Protein AF-A0A7Z1MLM0-F1 (afdb_monomer_lite)

Foldseek 3Di:
DDWDFDVCLLVCCQVPVCVVFVHHSVVLVLLVLQVVKDWLQVSLVVVVQDPPDPCSSVVSVVNQVVRCVRGPHRFKDKAFDDCVNCVVVVHHDDPDGTTIIIHTDPVNVVSNVVSCVRGTD

Organism: NCBI:txid47951

Sequence (121 aa):
MSKQLKPGGLQYVSRVLANKYDVSLSTFVLIDATRNGNIMTEIAELYGVNRDGKDSYQFLSDLVKHANKKSSLPIFNVTNMTRYDLIAMGIDPVSGRRPRWLSLTSYGMTILKDFDKLMYE

Structure (mmCIF, N/CA/C/O backbone):
data_AF-A0A7Z1MLM0-F1
#
_entry.id   AF-A0A7Z1MLM0-F1
#
loop_
_atom_site.group_PDB
_atom_site.id
_atom_site.type_symbol
_atom_site.label_atom_id
_atom_site.label_alt_id
_atom_site.label_comp_id
_atom_site.label_asym_id
_atom_site.label_entity_id
_atom_site.label_seq_id
_atom_site.pdbx_PDB_ins_code
_atom_site.Cartn_x
_atom_site.Cartn_y
_atom_site.Cartn_z
_atom_site.occupancy
_atom_site.B_iso_or_equiv
_atom_site.auth_seq_id
_atom_site.auth_comp_id
_atom_site.auth_asym_id
_atom_site.auth_atom_id
_atom_site.pdbx_PDB_model_num
ATOM 1 N N . MET A 1 1 ? 11.193 -9.547 18.474 1.00 47.53 1 MET A N 1
ATOM 2 C CA . MET A 1 1 ? 9.957 -10.255 18.876 1.00 47.53 1 MET A CA 1
ATOM 3 C C . MET A 1 1 ? 9.083 -10.395 17.641 1.00 47.53 1 MET A C 1
ATOM 5 O O . MET A 1 1 ? 8.930 -9.402 16.938 1.00 47.53 1 MET A O 1
ATOM 9 N N . SER A 1 2 ? 8.586 -11.592 17.319 1.00 59.72 2 SER A N 1
ATOM 10 C CA . SER A 1 2 ? 7.630 -11.754 16.217 1.00 59.72 2 SER A CA 1
ATOM 11 C C . SER A 1 2 ? 6.278 -11.193 16.650 1.00 59.72 2 SER A C 1
ATOM 13 O O . SER A 1 2 ? 5.756 -11.611 17.682 1.00 59.72 2 SER A O 1
ATOM 15 N N . LYS A 1 3 ? 5.726 -10.257 15.878 1.00 77.94 3 LYS A N 1
ATOM 16 C CA . LYS A 1 3 ? 4.365 -9.747 16.077 1.00 77.94 3 LYS A CA 1
ATOM 17 C C . LYS A 1 3 ? 3.370 -10.908 15.975 1.00 77.94 3 LYS A C 1
ATOM 19 O O . LYS A 1 3 ? 3.412 -11.639 14.986 1.00 77.94 3 LYS A O 1
ATOM 24 N N . GLN A 1 4 ? 2.508 -11.091 16.974 1.00 86.06 4 GLN A N 1
ATOM 25 C CA . GLN A 1 4 ? 1.422 -12.075 16.904 1.00 86.06 4 GLN A CA 1
ATOM 26 C C . GLN A 1 4 ? 0.161 -11.417 16.346 1.00 86.06 4 GLN A C 1
ATOM 28 O O . GLN A 1 4 ? -0.115 -10.255 16.633 1.00 86.06 4 GLN A O 1
ATOM 33 N N . LEU A 1 5 ? -0.587 -12.141 15.511 1.00 87.69 5 LEU A N 1
ATOM 34 C CA . LEU A 1 5 ? -1.857 -11.662 14.968 1.00 87.69 5 LEU A CA 1
ATOM 35 C C . LEU A 1 5 ? -2.938 -11.696 16.049 1.00 87.69 5 LEU A C 1
ATOM 37 O O . LEU A 1 5 ? -3.191 -12.743 16.642 1.00 87.69 5 LEU A O 1
ATOM 41 N N . LYS A 1 6 ? -3.627 -10.570 16.239 1.00 90.31 6 LYS A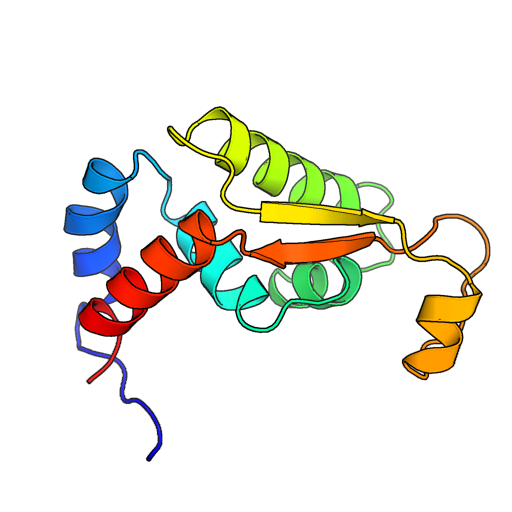 N 1
ATOM 42 C CA . LYS A 1 6 ? -4.784 -10.477 17.130 1.00 90.31 6 LYS A CA 1
ATOM 43 C C . LYS A 1 6 ? -5.958 -11.278 16.560 1.00 90.31 6 LYS A C 1
ATOM 45 O O . LYS A 1 6 ? -6.326 -11.056 15.397 1.00 90.31 6 LYS A O 1
ATOM 50 N N . PRO A 1 7 ? -6.620 -12.142 17.351 1.00 91.31 7 PRO A N 1
ATOM 51 C CA . PRO A 1 7 ? -7.891 -12.736 16.956 1.00 91.31 7 PRO A CA 1
ATOM 52 C C . PRO A 1 7 ? -8.897 -11.647 16.557 1.00 91.31 7 PRO A C 1
ATOM 54 O O . PRO A 1 7 ? -9.148 -10.705 17.305 1.00 91.31 7 PRO A O 1
ATOM 57 N N . GLY A 1 8 ? -9.449 -11.744 15.347 1.00 89.38 8 GLY A N 1
ATOM 58 C CA . GLY A 1 8 ? -10.381 -10.741 14.822 1.00 89.38 8 GLY A CA 1
ATOM 59 C C . GLY A 1 8 ? -9.740 -9.427 14.341 1.00 89.38 8 GLY A C 1
ATOM 60 O O . GLY A 1 8 ? -1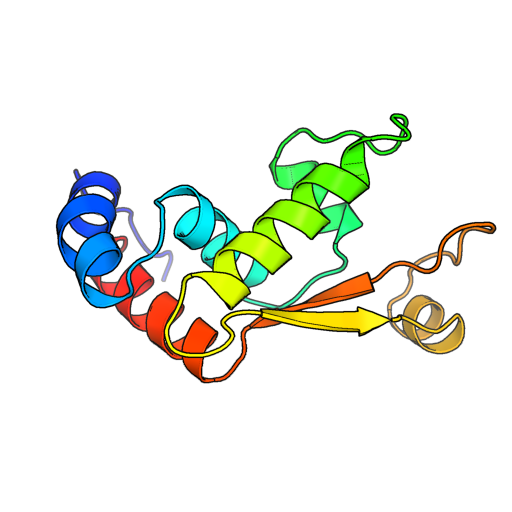0.463 -8.492 13.996 1.00 89.38 8 GLY A O 1
ATOM 61 N N . GLY A 1 9 ? -8.404 -9.319 14.307 1.00 89.38 9 GLY A N 1
ATOM 62 C CA . GLY A 1 9 ? -7.690 -8.083 13.955 1.00 89.38 9 GLY A CA 1
ATOM 63 C C . GLY A 1 9 ? -8.125 -7.488 12.612 1.00 89.38 9 GLY A C 1
ATOM 64 O O . GLY A 1 9 ? -8.372 -6.284 12.516 1.00 89.38 9 GLY A O 1
ATOM 65 N N . LEU A 1 10 ? -8.328 -8.333 11.595 1.00 88.19 10 LEU A N 1
ATOM 66 C CA . LEU A 1 10 ? -8.755 -7.896 10.262 1.00 88.19 10 LEU A CA 1
ATOM 67 C C . LEU A 1 10 ? -10.158 -7.269 10.287 1.00 88.19 10 LEU A C 1
ATOM 69 O O . LEU A 1 10 ? -10.399 -6.243 9.650 1.00 88.19 10 LEU A O 1
ATOM 73 N N . GLN A 1 11 ? -11.077 -7.851 11.061 1.00 90.00 11 GLN A N 1
ATOM 74 C CA . GLN A 1 11 ? -12.426 -7.329 11.268 1.00 90.00 11 GLN A CA 1
ATOM 75 C C . GLN A 1 11 ? -12.377 -5.984 12.001 1.00 90.00 11 GLN A C 1
ATOM 77 O O . GLN A 1 11 ? -13.089 -5.050 11.625 1.00 90.00 11 GLN A O 1
ATOM 82 N N . TYR A 1 12 ? -11.503 -5.846 13.003 1.00 88.38 12 TYR A N 1
ATOM 83 C CA . TYR A 1 12 ? -11.306 -4.577 13.702 1.00 88.38 12 TYR A CA 1
ATOM 84 C C . TYR A 1 12 ? -10.737 -3.494 12.786 1.00 88.38 12 TYR A C 1
ATOM 86 O O . TYR A 1 12 ? -11.282 -2.390 12.763 1.00 88.38 12 TYR A O 1
ATOM 94 N N . VAL A 1 13 ? -9.716 -3.802 11.984 1.00 90.81 13 VAL A N 1
ATOM 95 C CA . VAL A 1 13 ? -9.183 -2.886 10.965 1.00 90.81 13 VAL A CA 1
ATOM 96 C C . VAL A 1 13 ? -10.270 -2.471 9.984 1.00 90.81 13 VAL A C 1
ATOM 98 O O . VAL A 1 13 ? -10.475 -1.276 9.765 1.00 90.81 13 VAL A O 1
ATOM 101 N N . SER A 1 14 ? -11.010 -3.435 9.434 1.00 87.69 14 SER A N 1
ATOM 102 C CA . SER A 1 14 ? -12.074 -3.154 8.471 1.00 87.69 14 SER A CA 1
ATOM 103 C C . SER A 1 14 ? -13.179 -2.283 9.066 1.00 87.69 14 SER A C 1
ATOM 105 O O . SER A 1 14 ? -13.746 -1.465 8.354 1.00 87.69 14 SER A O 1
ATOM 107 N N . ARG A 1 15 ? -13.511 -2.437 10.351 1.00 88.69 15 ARG A N 1
ATOM 108 C CA . ARG A 1 15 ? -14.569 -1.647 10.997 1.00 88.69 15 ARG A CA 1
ATOM 109 C C . ARG A 1 15 ? -14.095 -0.253 11.409 1.00 88.69 15 ARG A C 1
ATOM 111 O O . ARG A 1 15 ? -14.833 0.717 11.258 1.00 88.69 15 ARG A O 1
ATOM 118 N N . VAL A 1 16 ? -12.895 -0.162 11.980 1.00 90.50 16 VAL A N 1
ATOM 119 C CA . VAL A 1 16 ? -12.395 1.058 12.630 1.00 90.50 16 VAL A CA 1
ATOM 120 C C . VAL A 1 16 ? -11.625 1.932 11.646 1.00 90.50 16 VAL A C 1
ATOM 122 O O . VAL A 1 16 ? -11.866 3.134 11.573 1.00 90.50 16 VAL A O 1
ATOM 125 N N . LEU A 1 17 ? -10.706 1.347 10.875 1.00 92.06 17 LEU A N 1
ATOM 126 C CA . LEU A 1 17 ? -9.807 2.121 10.021 1.00 92.06 17 LEU A CA 1
ATOM 127 C C . LEU A 1 17 ? -10.404 2.422 8.651 1.00 92.06 17 LEU A C 1
ATOM 129 O O . LEU A 1 17 ? -10.130 3.498 8.124 1.00 92.06 17 LEU A O 1
ATOM 133 N N . ALA A 1 18 ? -11.215 1.522 8.079 1.00 89.75 18 ALA A N 1
ATOM 134 C CA . ALA A 1 18 ? -11.795 1.744 6.749 1.00 89.75 18 ALA A CA 1
ATOM 135 C C . ALA A 1 18 ? -12.610 3.043 6.708 1.00 89.75 18 ALA A C 1
ATOM 137 O O . ALA A 1 18 ? -12.407 3.866 5.823 1.00 89.75 18 ALA A O 1
ATOM 138 N N . ASN A 1 19 ? -13.450 3.266 7.725 1.00 86.81 19 ASN A N 1
ATOM 139 C CA . ASN A 1 19 ? -14.229 4.496 7.869 1.00 86.81 19 ASN A CA 1
ATOM 140 C C . ASN A 1 19 ? -13.350 5.706 8.208 1.00 86.81 19 ASN A C 1
ATOM 142 O O . ASN A 1 19 ? -13.562 6.786 7.670 1.00 86.81 19 ASN A O 1
ATOM 146 N N . LYS A 1 20 ? -12.344 5.535 9.079 1.00 92.75 20 LYS A N 1
ATOM 147 C CA . LYS A 1 20 ? -11.444 6.623 9.498 1.00 92.75 20 LYS A CA 1
ATOM 148 C C . LYS A 1 20 ? -10.658 7.219 8.326 1.00 92.75 20 LYS A C 1
ATOM 150 O O . LYS A 1 20 ? -10.443 8.427 8.295 1.00 92.75 20 LYS A O 1
ATOM 155 N N . TYR A 1 21 ? -10.193 6.375 7.409 1.00 92.94 21 TYR A N 1
ATOM 156 C CA . TYR A 1 21 ? -9.344 6.783 6.286 1.00 92.94 21 TYR A CA 1
ATOM 157 C C . TYR A 1 21 ? -10.075 6.821 4.939 1.00 92.94 21 TYR A C 1
ATOM 159 O O . TYR A 1 21 ? -9.465 7.178 3.936 1.00 92.94 21 TYR A O 1
ATOM 167 N N . ASP A 1 22 ? -11.357 6.452 4.922 1.00 90.31 22 ASP A N 1
ATOM 168 C CA . ASP A 1 22 ? -12.171 6.224 3.725 1.00 90.31 22 ASP A CA 1
ATOM 169 C C . ASP A 1 22 ? -11.492 5.322 2.676 1.00 90.31 22 ASP A C 1
ATOM 171 O O . ASP A 1 22 ? -11.445 5.596 1.478 1.00 90.31 22 ASP A O 1
ATOM 175 N N . VAL A 1 23 ? -10.966 4.183 3.122 1.00 90.06 23 VAL A N 1
ATOM 176 C CA . VAL A 1 23 ? -10.292 3.210 2.250 1.00 90.06 23 VAL A CA 1
ATOM 177 C C . VAL A 1 23 ? -10.916 1.827 2.363 1.00 90.06 23 VAL A C 1
ATOM 179 O O . VAL A 1 23 ? -11.539 1.485 3.364 1.00 90.06 23 VAL A O 1
ATOM 182 N N . SER A 1 24 ? -10.764 1.018 1.318 1.00 89.75 24 SER A N 1
ATOM 183 C CA . SER A 1 24 ? -11.200 -0.377 1.323 1.00 89.75 24 SER A CA 1
ATOM 184 C C . SER A 1 24 ? -10.223 -1.272 2.089 1.00 89.75 24 SER A C 1
ATOM 186 O O . SER A 1 24 ? -9.053 -0.939 2.284 1.00 89.75 24 SER A O 1
ATOM 188 N N . LEU A 1 25 ? -10.682 -2.476 2.441 1.00 88.38 25 LEU A N 1
ATOM 189 C CA . LEU A 1 25 ? -9.811 -3.512 2.995 1.00 88.38 25 LEU A CA 1
ATOM 190 C C . LEU A 1 25 ? -8.651 -3.863 2.049 1.00 88.38 25 LEU A C 1
ATOM 192 O O . LEU A 1 25 ? -7.526 -4.045 2.504 1.00 88.38 25 LEU A O 1
ATOM 196 N N . SER A 1 26 ? -8.899 -3.882 0.735 1.00 88.81 26 SER A N 1
ATOM 197 C CA . SER A 1 26 ? -7.856 -4.112 -0.272 1.00 88.81 26 SER A CA 1
ATOM 198 C C . SER A 1 26 ? -6.742 -3.063 -0.228 1.00 88.81 26 SER A C 1
ATOM 200 O O . SER A 1 26 ? -5.580 -3.407 -0.431 1.00 88.81 26 SER A O 1
ATOM 202 N N . THR A 1 27 ? -7.056 -1.809 0.110 1.00 92.31 27 THR A N 1
ATOM 203 C CA . THR A 1 27 ? -6.036 -0.778 0.323 1.00 92.31 27 THR A CA 1
ATOM 204 C C . THR A 1 27 ? -5.163 -1.100 1.533 1.00 92.31 27 THR A C 1
ATOM 206 O O . THR A 1 27 ? -3.955 -0.907 1.454 1.00 92.31 27 THR A O 1
ATOM 209 N N . PHE A 1 28 ? -5.718 -1.630 2.629 1.00 92.94 28 PHE A N 1
ATOM 210 C CA . PHE A 1 28 ? -4.907 -2.030 3.788 1.00 92.94 28 PHE A CA 1
ATOM 211 C C . PHE A 1 28 ? -3.961 -3.186 3.469 1.00 92.94 28 PHE A C 1
ATOM 213 O O . PHE A 1 28 ? -2.796 -3.131 3.851 1.00 92.94 28 PHE A O 1
ATOM 220 N N . VAL A 1 29 ? -4.431 -4.188 2.721 1.00 91.19 29 VAL A N 1
ATOM 221 C CA . VAL A 1 29 ? -3.574 -5.292 2.259 1.00 91.19 29 VAL A CA 1
ATOM 222 C C . VAL A 1 29 ? -2.438 -4.755 1.381 1.00 91.19 29 VAL A C 1
ATOM 224 O O . VAL A 1 29 ? -1.285 -5.148 1.547 1.00 91.19 29 VAL A O 1
ATOM 227 N N . LEU A 1 30 ? -2.724 -3.790 0.499 1.00 93.50 30 LEU A N 1
ATOM 228 C CA . LEU A 1 30 ? -1.693 -3.151 -0.321 1.00 93.50 30 LEU A CA 1
ATOM 229 C C . LEU A 1 30 ? -0.715 -2.313 0.508 1.00 93.50 30 LEU A C 1
ATOM 231 O O . LEU A 1 30 ? 0.482 -2.332 0.228 1.00 93.50 30 LEU A O 1
ATOM 235 N N . ILE A 1 31 ? -1.194 -1.606 1.533 1.00 94.94 31 ILE A N 1
ATOM 236 C CA . ILE A 1 31 ? -0.343 -0.855 2.462 1.00 94.94 31 ILE A CA 1
ATOM 237 C C . ILE A 1 31 ? 0.635 -1.795 3.173 1.00 94.94 31 ILE A C 1
ATOM 239 O O . ILE A 1 31 ? 1.828 -1.498 3.214 1.00 94.94 31 ILE A O 1
ATOM 243 N N . ASP A 1 32 ? 0.157 -2.933 3.681 1.00 93.12 32 ASP A N 1
ATOM 244 C CA . ASP A 1 32 ? 1.003 -3.912 4.369 1.00 93.12 32 ASP A CA 1
ATOM 245 C C . ASP A 1 32 ? 2.043 -4.533 3.423 1.00 93.12 32 ASP A C 1
ATOM 247 O O . ASP A 1 32 ? 3.234 -4.546 3.736 1.00 93.12 32 ASP A O 1
ATOM 251 N N . ALA A 1 33 ? 1.629 -4.911 2.208 1.00 92.75 33 ALA A N 1
ATOM 252 C CA . ALA A 1 33 ? 2.527 -5.411 1.163 1.00 92.75 33 ALA A CA 1
ATOM 253 C C . ALA A 1 33 ? 3.592 -4.380 0.724 1.00 92.75 33 ALA A C 1
ATOM 255 O O . ALA A 1 33 ? 4.661 -4.750 0.244 1.00 92.75 33 ALA A O 1
ATOM 256 N N . THR A 1 34 ? 3.321 -3.083 0.907 1.00 94.88 34 THR A N 1
ATOM 257 C CA . THR A 1 34 ? 4.206 -1.968 0.517 1.00 94.88 34 THR A CA 1
ATOM 258 C C . THR A 1 34 ? 5.031 -1.427 1.694 1.00 94.88 34 THR A C 1
ATOM 260 O O . THR A 1 34 ? 5.752 -0.443 1.544 1.00 94.88 34 THR A O 1
ATOM 263 N N . ARG A 1 35 ? 4.968 -2.047 2.880 1.00 93.31 35 ARG A N 1
ATOM 264 C CA . ARG A 1 35 ? 5.589 -1.561 4.129 1.00 93.31 35 ARG A CA 1
ATOM 265 C C . ARG A 1 35 ? 7.020 -1.037 3.982 1.00 93.31 35 ARG A C 1
ATOM 267 O O . ARG A 1 35 ? 7.333 0.017 4.525 1.00 93.31 35 ARG A O 1
ATOM 274 N N . ASN A 1 36 ? 7.872 -1.777 3.276 1.00 91.69 36 ASN A N 1
ATOM 275 C CA . ASN A 1 36 ? 9.290 -1.439 3.099 1.00 91.69 36 ASN A CA 1
ATOM 276 C C . ASN A 1 36 ? 9.584 -0.761 1.751 1.00 91.69 36 ASN A C 1
ATOM 278 O O . ASN A 1 36 ? 10.737 -0.479 1.436 1.00 91.69 36 ASN A O 1
ATOM 282 N N . GLY A 1 37 ? 8.542 -0.493 0.963 1.00 91.69 37 GLY A N 1
ATOM 283 C CA . GLY A 1 37 ? 8.651 -0.227 -0.462 1.00 91.69 37 GLY A CA 1
ATOM 284 C C . GLY A 1 37 ? 9.141 -1.457 -1.225 1.00 91.69 37 GLY A C 1
ATOM 285 O O . GLY A 1 37 ? 9.929 -2.252 -0.715 1.00 91.69 37 GLY A O 1
ATOM 286 N N . ASN A 1 38 ? 8.640 -1.645 -2.440 1.00 90.75 38 ASN A N 1
ATOM 287 C CA . ASN A 1 38 ? 9.167 -2.683 -3.313 1.00 90.75 38 ASN A CA 1
ATOM 288 C C . ASN A 1 38 ? 8.855 -2.397 -4.787 1.00 90.75 38 ASN A C 1
ATOM 290 O O . ASN A 1 38 ? 8.047 -1.523 -5.119 1.00 90.75 38 ASN A O 1
ATOM 294 N N . ILE A 1 39 ? 9.470 -3.149 -5.694 1.00 88.75 39 ILE A N 1
ATOM 295 C CA . ILE A 1 39 ? 9.082 -3.155 -7.096 1.00 88.75 39 ILE A CA 1
ATOM 296 C C . ILE A 1 39 ? 7.658 -3.701 -7.210 1.00 88.75 39 ILE A C 1
ATOM 298 O O . ILE A 1 39 ? 7.312 -4.737 -6.648 1.00 88.75 39 ILE A O 1
ATOM 302 N N . MET A 1 40 ? 6.825 -3.012 -7.992 1.00 87.44 40 MET A N 1
ATOM 303 C CA . MET A 1 40 ? 5.430 -3.386 -8.237 1.00 87.44 40 MET A CA 1
ATOM 304 C C . MET A 1 40 ? 5.266 -4.831 -8.732 1.00 87.44 40 MET A C 1
ATOM 306 O O . MET A 1 40 ? 4.214 -5.420 -8.522 1.00 87.44 40 MET A O 1
ATOM 310 N N . THR A 1 41 ? 6.281 -5.402 -9.382 1.00 81.75 41 THR A N 1
ATOM 311 C CA . THR A 1 41 ? 6.309 -6.795 -9.850 1.00 81.75 41 THR A CA 1
ATOM 312 C C . THR A 1 41 ? 6.327 -7.773 -8.676 1.00 81.75 41 THR A C 1
ATOM 314 O O . THR A 1 41 ? 5.541 -8.709 -8.655 1.00 81.75 41 THR A O 1
ATOM 317 N N . GLU A 1 42 ? 7.166 -7.517 -7.673 1.00 85.62 42 GLU A N 1
ATOM 318 C CA . GLU A 1 42 ? 7.273 -8.351 -6.472 1.00 85.62 42 GLU A CA 1
ATOM 319 C C . GLU A 1 42 ? 6.024 -8.214 -5.604 1.00 85.62 42 GLU A C 1
ATOM 321 O O . GLU A 1 42 ? 5.513 -9.193 -5.072 1.00 85.62 42 GLU A O 1
ATOM 326 N N . ILE A 1 43 ? 5.464 -7.004 -5.524 1.00 88.75 43 ILE A N 1
ATOM 327 C CA . ILE A 1 43 ? 4.189 -6.790 -4.833 1.00 88.75 43 ILE A CA 1
ATOM 328 C C . ILE A 1 43 ? 3.066 -7.543 -5.546 1.00 88.75 43 ILE A C 1
ATOM 330 O O . ILE A 1 43 ? 2.256 -8.167 -4.876 1.00 88.75 43 ILE A O 1
ATOM 334 N N . ALA A 1 44 ? 3.006 -7.514 -6.880 1.00 83.62 44 ALA A N 1
ATOM 335 C CA . ALA A 1 44 ? 1.979 -8.221 -7.645 1.00 83.62 44 ALA A CA 1
ATOM 336 C C . ALA A 1 44 ? 2.033 -9.747 -7.439 1.00 83.62 44 ALA A C 1
ATOM 338 O O . ALA A 1 44 ? 0.984 -10.382 -7.326 1.00 83.62 44 ALA A O 1
ATOM 339 N N . GLU A 1 45 ? 3.227 -10.328 -7.309 1.00 83.50 45 GLU A N 1
ATOM 340 C CA . GLU A 1 45 ? 3.398 -11.760 -7.023 1.00 83.50 45 GLU A CA 1
ATOM 341 C C . GLU A 1 45 ? 2.721 -12.180 -5.707 1.00 83.50 45 GLU A C 1
ATOM 343 O O . GLU A 1 45 ? 2.117 -13.252 -5.653 1.00 83.50 45 GLU A O 1
ATOM 348 N N . LEU A 1 46 ? 2.689 -11.310 -4.686 1.00 87.00 46 LEU A N 1
ATOM 349 C CA . LEU A 1 46 ? 1.960 -11.566 -3.431 1.00 87.00 46 LEU A CA 1
ATOM 350 C C . LEU A 1 46 ? 0.440 -11.715 -3.631 1.00 87.00 46 LEU A C 1
ATOM 352 O O . LEU A 1 46 ? -0.234 -12.321 -2.801 1.00 87.00 46 LEU A O 1
ATOM 356 N N . TYR A 1 47 ? -0.103 -11.181 -4.728 1.00 82.31 47 TYR A N 1
ATOM 357 C CA . TYR A 1 47 ? -1.517 -11.294 -5.103 1.00 82.31 47 TYR A CA 1
ATOM 358 C C . TYR A 1 47 ? -1.780 -12.448 -6.084 1.00 82.31 47 TYR A C 1
ATOM 360 O O . TYR A 1 47 ? -2.886 -12.555 -6.612 1.00 82.31 47 TYR A O 1
ATOM 368 N N . GLY A 1 48 ? -0.781 -13.292 -6.372 1.00 80.06 48 GLY A N 1
ATOM 369 C CA . GLY A 1 48 ? -0.887 -14.350 -7.384 1.00 80.06 48 GLY A CA 1
ATOM 370 C C . GLY A 1 48 ? -0.987 -13.811 -8.815 1.00 80.06 48 GLY A C 1
ATOM 371 O O . GLY A 1 48 ? -1.444 -14.501 -9.725 1.00 80.06 48 GLY A O 1
ATOM 372 N N . VAL A 1 49 ? -0.595 -12.553 -9.021 1.00 77.56 49 VAL A N 1
ATOM 373 C CA . VAL A 1 49 ? -0.677 -11.869 -10.307 1.00 77.56 49 VAL A CA 1
ATOM 374 C C . VAL A 1 49 ? 0.615 -12.157 -11.080 1.00 77.56 49 VAL A C 1
ATOM 376 O O . VAL A 1 49 ? 1.627 -11.482 -10.912 1.00 77.56 49 VAL A O 1
ATOM 379 N N . ASN A 1 50 ? 0.586 -13.213 -11.900 1.00 67.06 50 ASN A N 1
ATOM 380 C CA . ASN A 1 50 ? 1.761 -13.713 -12.624 1.00 67.06 50 ASN A CA 1
ATOM 381 C C . ASN A 1 50 ? 2.274 -12.740 -13.701 1.00 67.06 50 ASN A C 1
ATOM 383 O O . ASN A 1 50 ? 1.504 -12.064 -14.393 1.00 67.06 50 ASN A O 1
ATOM 387 N N . ARG A 1 51 ? 3.602 -12.737 -13.890 1.00 58.88 51 ARG A N 1
ATOM 388 C CA . ARG A 1 51 ? 4.321 -11.879 -14.853 1.00 58.88 51 ARG A CA 1
ATOM 389 C C . ARG A 1 51 ? 3.917 -12.106 -16.315 1.00 58.88 51 ARG A C 1
ATOM 391 O O . ARG A 1 51 ? 4.073 -11.187 -17.116 1.00 58.88 51 ARG A O 1
ATOM 398 N N . ASP A 1 52 ? 3.361 -13.272 -16.641 1.00 60.44 52 ASP A N 1
ATOM 399 C CA . ASP A 1 52 ? 3.111 -13.705 -18.025 1.00 60.44 52 ASP A CA 1
ATOM 400 C C . ASP A 1 52 ? 1.820 -13.137 -18.646 1.00 60.44 52 ASP A C 1
ATOM 402 O O . ASP A 1 52 ? 1.595 -13.260 -19.851 1.00 60.44 52 ASP A O 1
ATOM 406 N N . GLY A 1 53 ? 0.967 -12.472 -17.857 1.00 56.38 53 GLY A N 1
ATOM 407 C CA . GLY A 1 53 ? -0.237 -11.800 -18.356 1.00 56.38 53 GLY A CA 1
ATOM 408 C C . GLY A 1 53 ? 0.006 -10.321 -18.674 1.00 56.38 53 GLY A C 1
ATOM 409 O O . GLY A 1 53 ? 0.477 -9.576 -17.820 1.00 56.38 53 GLY A O 1
ATOM 410 N N . LYS A 1 54 ? -0.385 -9.840 -19.865 1.00 53.31 54 LYS A N 1
ATOM 411 C CA . LYS A 1 54 ? -0.338 -8.397 -20.211 1.00 53.31 54 LYS A CA 1
ATOM 412 C C . LYS A 1 54 ? -1.155 -7.508 -19.254 1.00 53.31 54 LYS A C 1
ATOM 414 O O . LYS A 1 54 ? -0.820 -6.331 -19.094 1.00 53.31 54 LYS A O 1
ATOM 419 N N . ASP A 1 55 ? -2.163 -8.082 -18.598 1.00 55.31 55 ASP A N 1
ATOM 420 C CA . ASP A 1 55 ? -3.142 -7.384 -17.752 1.00 55.31 55 ASP A CA 1
ATOM 421 C C . ASP A 1 55 ? -2.759 -7.335 -16.260 1.00 55.31 55 ASP A C 1
ATOM 423 O O . ASP A 1 55 ? -3.375 -6.623 -15.466 1.00 55.31 55 ASP A O 1
ATOM 427 N N . SER A 1 56 ? -1.694 -8.039 -15.873 1.00 62.00 56 SER A N 1
ATOM 428 C CA . SER A 1 56 ? -1.291 -8.264 -14.480 1.00 62.00 56 SER A CA 1
ATOM 429 C C . SER A 1 56 ? -0.849 -6.966 -13.771 1.00 62.00 56 SER A C 1
ATOM 431 O O . SER A 1 56 ? -1.321 -6.620 -12.688 1.00 62.00 56 SER A O 1
ATOM 433 N N . TYR A 1 57 ? -0.033 -6.146 -14.438 1.00 69.94 57 TYR A N 1
ATOM 434 C CA . TYR A 1 57 ? 0.430 -4.851 -13.914 1.00 69.94 57 TYR A CA 1
ATOM 435 C C . TYR A 1 57 ? -0.644 -3.766 -13.869 1.00 69.94 57 TYR A C 1
ATOM 437 O O . TYR A 1 57 ? -0.524 -2.807 -13.098 1.00 69.94 57 TYR A O 1
ATOM 445 N N . GLN A 1 58 ? -1.659 -3.882 -14.725 1.00 77.62 58 GLN A N 1
ATOM 446 C CA . GLN A 1 58 ? -2.724 -2.893 -14.810 1.00 77.62 58 GLN A CA 1
ATOM 447 C C . GLN A 1 58 ? -3.573 -2.936 -13.538 1.00 77.62 58 GLN A C 1
ATOM 449 O O . GLN A 1 58 ? -3.821 -1.886 -12.948 1.00 77.62 58 GLN A O 1
ATOM 454 N N . PHE A 1 59 ? -3.872 -4.141 -13.042 1.00 80.88 59 PHE A N 1
ATOM 455 C CA . PHE A 1 59 ? -4.581 -4.351 -11.780 1.00 80.88 59 PHE A CA 1
ATOM 456 C C . PHE A 1 59 ? -3.925 -3.614 -10.603 1.00 80.88 59 PHE A C 1
ATOM 458 O O . PHE A 1 59 ? -4.569 -2.782 -9.961 1.00 80.88 59 PHE A O 1
ATOM 465 N N . LEU A 1 60 ? -2.629 -3.848 -10.348 1.00 86.12 60 LEU A N 1
ATOM 466 C CA . LEU A 1 60 ? -1.935 -3.192 -9.232 1.00 86.12 60 LEU A CA 1
ATOM 467 C C . LEU A 1 60 ? -1.869 -1.671 -9.439 1.00 86.12 60 LEU A C 1
ATOM 469 O O . LEU A 1 60 ? -2.032 -0.896 -8.497 1.00 86.12 60 LEU A O 1
ATOM 473 N N . SER A 1 61 ? -1.670 -1.226 -10.684 1.00 87.56 61 SER A N 1
ATOM 474 C CA . SER A 1 61 ? -1.663 0.201 -11.003 1.00 87.56 61 SER A CA 1
ATOM 475 C C . SER A 1 61 ? -3.004 0.873 -10.730 1.00 87.56 61 SER A C 1
ATOM 477 O O . SER A 1 61 ? -3.013 2.024 -10.292 1.00 87.56 61 SER A O 1
ATOM 479 N N . ASP A 1 62 ? -4.111 0.199 -11.017 1.00 88.25 62 ASP A N 1
ATOM 480 C CA . ASP A 1 62 ? -5.449 0.739 -10.812 1.00 88.25 62 ASP A CA 1
ATOM 481 C C . ASP A 1 62 ? -5.849 0.692 -9.342 1.00 88.25 62 ASP A C 1
ATOM 483 O O . ASP A 1 62 ? -6.445 1.653 -8.858 1.00 88.25 62 ASP A O 1
ATOM 487 N N . LEU A 1 63 ? -5.415 -0.329 -8.597 1.00 89.19 63 LEU A N 1
ATOM 488 C CA . LEU A 1 63 ? -5.575 -0.379 -7.146 1.00 89.19 63 LEU A CA 1
ATOM 489 C C . LEU A 1 63 ? -4.863 0.799 -6.461 1.00 89.19 63 LEU A C 1
ATOM 491 O O . LEU A 1 63 ? -5.468 1.490 -5.642 1.00 89.19 63 LEU A O 1
ATOM 495 N N . VAL A 1 64 ? -3.616 1.091 -6.853 1.00 93.50 64 VAL A N 1
ATOM 496 C CA . VAL A 1 64 ? -2.855 2.248 -6.345 1.00 93.50 64 VAL A CA 1
ATOM 497 C C . VAL A 1 64 ? -3.558 3.566 -6.673 1.00 93.50 64 VAL A C 1
ATOM 499 O O . VAL A 1 64 ? -3.730 4.415 -5.796 1.00 93.50 64 VAL A O 1
ATOM 502 N N . LYS A 1 65 ? -3.995 3.747 -7.927 1.00 93.31 65 LYS A N 1
ATOM 503 C CA . LYS A 1 65 ? -4.721 4.957 -8.350 1.00 93.31 65 LYS A CA 1
ATOM 504 C C . LYS A 1 65 ? -6.026 5.123 -7.583 1.00 93.31 65 LYS A C 1
ATOM 506 O O . LYS A 1 65 ? -6.337 6.230 -7.156 1.00 93.31 65 LYS A O 1
ATOM 511 N N . HIS A 1 66 ? -6.786 4.043 -7.420 1.00 91.88 66 HIS A N 1
ATOM 512 C CA . HIS A 1 66 ? -8.055 4.066 -6.709 1.00 91.88 66 HIS A CA 1
ATOM 513 C C . HIS A 1 66 ? -7.852 4.437 -5.239 1.00 91.88 66 HIS A C 1
ATOM 515 O O . HIS A 1 66 ? -8.529 5.336 -4.748 1.0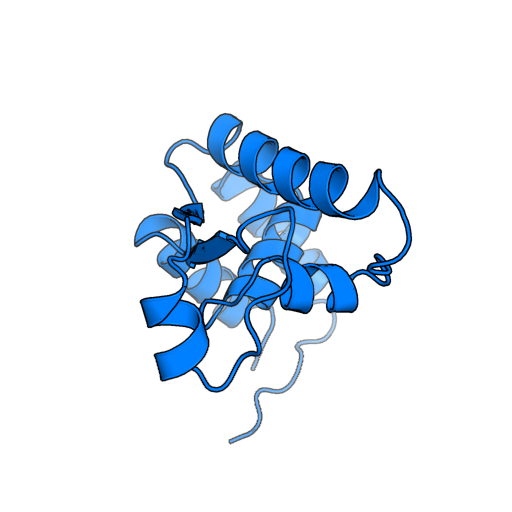0 91.88 66 HIS A O 1
ATOM 521 N N . ALA A 1 67 ? -6.873 3.821 -4.570 1.00 93.06 67 ALA A N 1
ATOM 522 C CA . ALA A 1 67 ? -6.536 4.137 -3.188 1.00 93.06 67 ALA A CA 1
ATOM 523 C C . ALA A 1 67 ? -6.155 5.615 -3.012 1.00 93.06 67 ALA A C 1
ATOM 525 O O . ALA A 1 67 ? -6.754 6.293 -2.185 1.00 93.06 67 ALA A O 1
ATOM 526 N N . ASN A 1 68 ? -5.237 6.132 -3.838 1.00 95.44 68 ASN A N 1
ATOM 527 C CA . ASN A 1 68 ? -4.805 7.533 -3.776 1.00 95.44 68 ASN A CA 1
ATOM 528 C C . ASN A 1 68 ? -5.908 8.538 -4.134 1.00 95.44 68 ASN A C 1
ATOM 530 O O . ASN A 1 68 ? -5.856 9.672 -3.671 1.00 95.44 68 ASN A O 1
ATOM 534 N N . LYS A 1 69 ? -6.862 8.159 -4.995 1.00 92.31 69 LYS A N 1
ATOM 535 C CA . LYS A 1 69 ? -7.987 9.023 -5.384 1.00 92.31 69 LYS A CA 1
ATOM 536 C C . LYS A 1 69 ? -9.058 9.089 -4.297 1.00 92.31 69 LYS A C 1
ATOM 538 O O . LYS A 1 69 ? -9.717 10.115 -4.171 1.00 92.31 69 LYS A O 1
ATOM 543 N N . LYS A 1 70 ? -9.287 7.979 -3.592 1.00 88.88 70 LYS A N 1
ATOM 544 C CA . LYS A 1 70 ? -10.356 7.871 -2.598 1.00 88.88 70 LYS A CA 1
ATOM 545 C C . LYS A 1 70 ? -9.967 8.511 -1.264 1.00 88.88 70 LYS A C 1
ATOM 547 O O . LYS A 1 70 ? -10.799 9.147 -0.629 1.00 88.88 70 LYS A O 1
ATOM 552 N N . SER A 1 71 ? -8.712 8.362 -0.851 1.00 89.31 71 SER A N 1
ATOM 553 C CA . SER A 1 71 ? -8.230 8.921 0.408 1.00 89.31 71 SER A CA 1
ATOM 554 C C . SER A 1 71 ? -8.080 10.443 0.360 1.00 89.31 71 SER A C 1
ATOM 556 O O . SER A 1 71 ? -7.870 11.042 -0.692 1.00 89.31 71 SER A O 1
ATOM 558 N N . SER A 1 72 ? -8.128 11.083 1.531 1.00 89.25 72 SER A N 1
ATOM 559 C CA . SER A 1 72 ? -7.960 12.539 1.652 1.00 89.25 72 SER A CA 1
ATOM 560 C C . SER A 1 72 ? -6.563 13.029 1.261 1.00 89.25 72 SER A C 1
ATOM 562 O O . SER A 1 72 ? -6.404 14.160 0.807 1.00 89.25 72 SER A O 1
ATOM 564 N N . LEU A 1 73 ? -5.549 12.179 1.435 1.00 93.88 73 LEU A N 1
ATOM 565 C CA . LEU A 1 73 ? -4.170 12.413 1.021 1.00 93.88 73 LEU A CA 1
ATOM 566 C C . LEU A 1 73 ? -3.633 11.180 0.283 1.00 93.88 73 LEU A C 1
ATOM 568 O O . LEU A 1 73 ? -4.030 10.061 0.622 1.00 93.88 73 LEU A O 1
ATOM 572 N N . PRO A 1 74 ? -2.696 11.339 -0.671 1.00 95.94 74 PRO A N 1
ATOM 573 C CA . PRO A 1 74 ? -2.071 10.204 -1.342 1.00 95.94 74 PRO A CA 1
ATOM 574 C C . PRO A 1 74 ? -1.414 9.244 -0.343 1.00 95.94 74 PRO A C 1
ATOM 576 O O . PRO A 1 74 ? -0.665 9.662 0.543 1.00 95.94 74 PRO A O 1
ATOM 579 N N . ILE A 1 75 ? -1.677 7.949 -0.498 1.00 97.50 75 ILE A N 1
ATOM 580 C CA . ILE A 1 75 ? -1.164 6.868 0.357 1.00 97.50 75 ILE A CA 1
ATOM 581 C C . ILE A 1 75 ? 0.146 6.314 -0.205 1.00 97.50 75 ILE A C 1
ATOM 583 O O . ILE A 1 75 ? 1.065 6.003 0.553 1.00 97.50 75 ILE A O 1
ATOM 587 N N . PHE A 1 76 ? 0.237 6.220 -1.530 1.00 97.62 76 PHE A N 1
ATOM 588 C CA 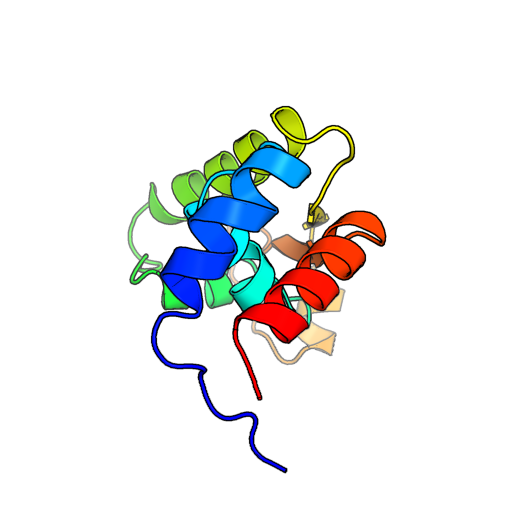. PHE A 1 76 ? 1.341 5.586 -2.239 1.00 97.62 76 PHE A CA 1
ATOM 589 C C . PHE A 1 76 ? 2.088 6.563 -3.143 1.00 97.62 76 PHE A C 1
ATOM 591 O O . PHE A 1 76 ? 1.473 7.365 -3.850 1.00 97.62 76 PHE A O 1
ATOM 598 N N . ASN A 1 77 ? 3.408 6.409 -3.187 1.00 96.38 77 ASN A N 1
ATOM 599 C CA . ASN A 1 77 ? 4.295 6.982 -4.189 1.00 96.38 77 ASN A CA 1
ATOM 600 C C . ASN A 1 77 ? 4.637 5.923 -5.238 1.00 96.38 77 ASN A C 1
ATOM 602 O O . ASN A 1 77 ? 4.944 4.783 -4.892 1.00 96.38 77 ASN A O 1
ATOM 606 N N . VAL A 1 78 ? 4.621 6.317 -6.512 1.00 93.62 78 VAL A N 1
ATOM 607 C CA . VAL A 1 78 ? 5.042 5.468 -7.631 1.00 93.62 78 VAL A CA 1
ATOM 608 C C . VAL A 1 78 ? 6.220 6.134 -8.327 1.00 93.62 78 VAL A C 1
ATOM 610 O O . VAL A 1 78 ? 6.066 7.213 -8.899 1.00 93.62 78 VAL A O 1
ATOM 613 N N . THR A 1 79 ? 7.373 5.473 -8.318 1.00 91.56 79 THR A N 1
ATOM 614 C CA . THR A 1 79 ? 8.609 5.975 -8.928 1.00 91.56 79 THR A CA 1
ATOM 615 C C . THR A 1 79 ? 9.005 5.083 -10.097 1.00 91.56 79 THR A C 1
ATOM 617 O O . THR A 1 79 ? 9.034 3.859 -9.981 1.00 91.56 79 THR A O 1
ATOM 620 N N . ASN A 1 80 ? 9.310 5.680 -11.248 1.00 88.38 80 ASN A N 1
ATOM 621 C CA . ASN A 1 80 ? 9.854 4.927 -12.376 1.00 88.38 80 ASN A CA 1
ATOM 622 C C . ASN A 1 80 ? 11.307 4.552 -12.080 1.00 88.38 80 ASN A C 1
ATOM 624 O O . ASN A 1 80 ? 12.109 5.441 -11.812 1.00 88.38 80 ASN A O 1
ATOM 628 N N . MET A 1 81 ? 11.645 3.267 -12.186 1.00 87.00 81 MET A N 1
ATOM 629 C CA . MET A 1 81 ? 13.019 2.812 -11.986 1.00 87.00 81 MET A CA 1
ATOM 630 C C . MET A 1 81 ? 13.822 2.986 -13.269 1.00 87.00 81 MET A C 1
ATOM 632 O O . MET A 1 81 ? 13.379 2.626 -14.369 1.00 87.00 81 MET A O 1
ATOM 636 N N . THR A 1 82 ? 15.016 3.550 -13.142 1.00 86.06 82 THR A N 1
ATOM 637 C CA . THR A 1 82 ? 15.993 3.574 -14.225 1.00 86.06 82 THR A CA 1
ATOM 638 C C . THR A 1 82 ? 16.737 2.243 -14.291 1.00 86.06 82 THR A C 1
ATOM 640 O O . THR A 1 82 ? 16.739 1.452 -13.352 1.00 86.06 82 THR A O 1
ATOM 643 N N . ARG A 1 83 ? 17.417 1.990 -15.415 1.00 84.25 83 ARG A N 1
ATOM 644 C CA . ARG A 1 83 ? 18.306 0.827 -15.539 1.00 84.25 83 ARG A CA 1
ATOM 645 C C . ARG A 1 83 ? 19.394 0.824 -14.458 1.00 84.25 83 ARG A C 1
ATOM 647 O O . ARG A 1 83 ? 19.751 -0.242 -13.976 1.00 84.25 83 ARG A O 1
ATOM 654 N N . TYR A 1 84 ? 19.903 2.003 -14.102 1.00 86.69 84 TYR A N 1
ATOM 655 C CA . TYR A 1 84 ? 20.912 2.158 -13.060 1.00 86.69 84 TYR A CA 1
ATOM 656 C C . TYR A 1 84 ? 20.373 1.726 -11.692 1.00 86.69 84 TYR A C 1
ATOM 658 O O . TYR A 1 84 ? 21.021 0.932 -11.018 1.00 86.69 84 TYR A O 1
ATOM 666 N N . ASP A 1 85 ? 19.161 2.164 -11.336 1.00 86.25 85 ASP A N 1
ATOM 667 C CA . ASP A 1 85 ? 18.529 1.804 -10.060 1.00 86.25 85 ASP A CA 1
ATOM 668 C C . ASP A 1 85 ? 18.338 0.287 -9.936 1.00 86.25 85 ASP A C 1
ATOM 670 O O . ASP A 1 85 ? 18.640 -0.296 -8.900 1.00 86.25 85 ASP A O 1
ATOM 674 N N . LEU A 1 86 ? 17.898 -0.374 -11.014 1.00 83.31 86 LEU A N 1
ATOM 675 C CA . LEU A 1 86 ? 17.713 -1.830 -11.033 1.00 83.31 86 LEU A CA 1
ATOM 676 C C . LEU A 1 86 ? 19.032 -2.580 -10.821 1.00 83.31 86 LEU A C 1
ATOM 678 O O . LEU A 1 86 ? 19.090 -3.504 -10.014 1.00 83.31 86 LEU A O 1
ATOM 682 N N . ILE A 1 87 ? 20.103 -2.143 -11.492 1.00 85.62 87 ILE A N 1
ATOM 683 C CA . ILE A 1 87 ? 21.437 -2.737 -11.340 1.00 85.62 87 ILE A CA 1
ATOM 684 C C . ILE A 1 87 ? 21.951 -2.550 -9.908 1.00 85.62 87 ILE A C 1
ATOM 686 O O . ILE A 1 87 ? 22.466 -3.499 -9.323 1.00 85.62 87 ILE A O 1
ATOM 690 N N . ALA A 1 88 ? 21.776 -1.362 -9.322 1.00 87.00 88 ALA A N 1
ATOM 691 C CA . ALA A 1 88 ? 22.173 -1.088 -7.940 1.00 87.00 88 ALA A CA 1
ATOM 692 C C . ALA A 1 88 ? 21.434 -1.977 -6.920 1.00 87.00 88 ALA A C 1
ATOM 694 O O . ALA A 1 88 ? 21.970 -2.266 -5.854 1.00 87.00 88 ALA A O 1
ATOM 695 N N . MET A 1 89 ? 20.229 -2.439 -7.262 1.00 83.00 89 MET A N 1
ATOM 696 C CA . MET A 1 89 ? 19.421 -3.354 -6.451 1.00 83.00 89 MET A CA 1
ATOM 697 C C . MET A 1 89 ? 19.669 -4.841 -6.756 1.00 83.00 89 MET A C 1
ATOM 699 O O . MET A 1 89 ? 19.045 -5.695 -6.132 1.00 83.00 89 MET A O 1
ATOM 703 N N . GLY A 1 90 ? 20.561 -5.171 -7.698 1.00 83.75 90 GLY A N 1
ATOM 704 C CA . GLY A 1 90 ? 20.844 -6.554 -8.098 1.00 83.75 90 GLY A CA 1
ATOM 705 C C . GLY A 1 90 ? 19.756 -7.193 -8.969 1.00 83.75 90 GLY A C 1
ATOM 706 O O . GLY A 1 90 ? 19.667 -8.417 -9.039 1.00 83.75 90 GLY A O 1
ATOM 707 N N . ILE A 1 91 ? 18.922 -6.382 -9.623 1.00 79.88 91 ILE A N 1
ATOM 708 C CA . ILE A 1 91 ? 17.777 -6.834 -10.419 1.00 79.88 91 ILE A CA 1
ATOM 709 C C . ILE A 1 91 ? 18.105 -6.676 -11.899 1.00 79.88 91 ILE A C 1
ATOM 711 O O . ILE A 1 91 ? 18.451 -5.585 -12.357 1.00 79.88 91 ILE A O 1
ATOM 715 N N . ASP A 1 92 ? 17.985 -7.769 -12.656 1.00 77.38 92 ASP A N 1
ATOM 716 C CA . ASP A 1 92 ? 18.330 -7.775 -14.076 1.00 77.38 92 ASP A CA 1
ATOM 717 C C . ASP A 1 92 ? 17.359 -6.884 -14.878 1.00 77.38 92 ASP A C 1
ATOM 719 O O . ASP A 1 92 ? 16.139 -7.102 -14.852 1.00 77.38 92 ASP A O 1
ATOM 723 N N . PRO A 1 93 ? 17.848 -5.838 -15.568 1.00 71.50 93 PRO A N 1
ATOM 724 C CA . PRO A 1 93 ? 16.992 -4.947 -16.333 1.00 71.50 93 PRO A CA 1
ATOM 725 C C . PRO A 1 93 ? 16.413 -5.649 -17.569 1.00 71.50 93 PRO A C 1
ATOM 727 O O . PRO A 1 93 ? 17.043 -5.723 -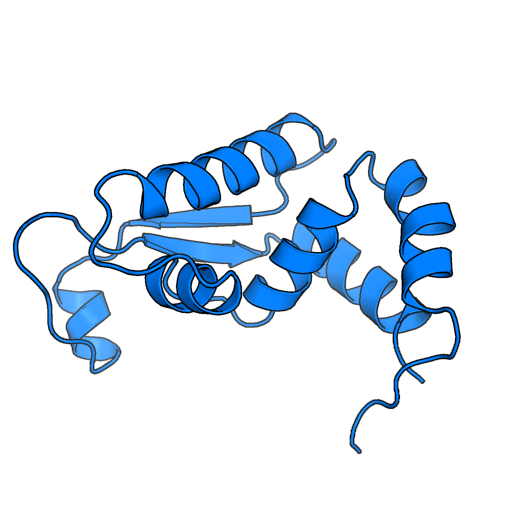18.623 1.00 71.50 93 PRO A O 1
ATOM 730 N N . VAL A 1 94 ? 15.160 -6.090 -17.468 1.00 67.81 94 VAL A N 1
ATOM 731 C CA . VAL A 1 94 ? 14.418 -6.676 -18.592 1.00 67.81 94 VAL A CA 1
ATOM 732 C C . VAL A 1 94 ? 14.065 -5.603 -19.632 1.00 67.81 94 VAL A C 1
ATOM 734 O O . VAL A 1 94 ? 13.648 -4.489 -19.304 1.00 67.81 94 VAL A O 1
ATOM 737 N N . SER A 1 95 ? 14.214 -5.938 -20.916 1.00 56.72 95 SER A N 1
ATOM 738 C CA . SER A 1 95 ? 13.825 -5.059 -22.025 1.00 56.72 95 SER A CA 1
ATOM 739 C C . SER A 1 95 ? 12.294 -4.972 -22.173 1.00 56.72 95 SER A C 1
ATOM 741 O O . SER A 1 95 ? 11.593 -5.975 -22.080 1.00 56.72 95 SER A O 1
ATOM 743 N N . GLY A 1 96 ? 11.750 -3.764 -22.386 1.00 62.53 96 GLY A N 1
ATOM 744 C CA . GLY A 1 96 ? 10.316 -3.548 -22.648 1.00 62.53 96 GLY A CA 1
ATOM 745 C C . GLY A 1 96 ? 9.657 -2.514 -21.732 1.00 62.53 96 GLY A C 1
ATOM 746 O O . GLY A 1 96 ? 9.501 -1.356 -22.117 1.00 62.53 96 GLY A O 1
ATOM 747 N N . ARG A 1 97 ? 9.246 -2.908 -20.520 1.00 62.97 97 ARG A N 1
ATOM 748 C CA . ARG A 1 97 ? 8.626 -2.004 -19.531 1.00 62.97 97 ARG A CA 1
ATOM 749 C C . ARG A 1 97 ? 9.576 -1.758 -18.368 1.00 62.97 97 ARG A C 1
ATOM 751 O O . ARG A 1 97 ? 10.063 -2.701 -17.759 1.00 62.97 97 ARG A O 1
ATOM 758 N N . ARG A 1 98 ? 9.789 -0.482 -18.031 1.00 68.00 98 ARG A N 1
ATOM 759 C CA . ARG A 1 98 ? 10.555 -0.114 -16.837 1.00 68.00 98 ARG A CA 1
ATOM 760 C C . ARG A 1 98 ? 9.761 -0.522 -15.590 1.00 68.00 98 ARG A C 1
ATOM 762 O O . ARG A 1 98 ? 8.611 -0.087 -15.463 1.00 68.00 98 ARG A O 1
ATOM 769 N N . PRO A 1 99 ? 10.335 -1.333 -14.687 1.00 78.31 99 PRO A N 1
ATOM 770 C CA . PRO A 1 99 ? 9.739 -1.607 -13.392 1.00 78.31 99 PRO A CA 1
ATOM 771 C C . PRO A 1 99 ? 9.457 -0.296 -12.654 1.00 78.31 99 PRO A C 1
ATOM 773 O O . PRO A 1 99 ? 10.171 0.698 -12.807 1.00 78.31 99 PRO A O 1
ATOM 776 N N . ARG A 1 100 ? 8.388 -0.282 -11.862 1.00 87.81 100 ARG A N 1
ATOM 777 C CA . ARG A 1 100 ? 8.039 0.858 -11.014 1.00 87.81 100 ARG A CA 1
ATOM 778 C C . ARG A 1 100 ? 8.217 0.456 -9.564 1.00 87.81 100 ARG A C 1
ATOM 780 O O . ARG A 1 100 ? 7.798 -0.633 -9.182 1.00 87.81 100 ARG A O 1
ATOM 787 N N . TRP A 1 101 ? 8.821 1.336 -8.786 1.00 91.31 101 TRP A N 1
ATOM 788 C CA . TRP A 1 101 ? 8.900 1.224 -7.341 1.00 91.31 101 TRP A CA 1
ATOM 789 C C . TRP A 1 101 ? 7.637 1.797 -6.718 1.00 91.31 101 TRP A C 1
ATOM 791 O O . TRP A 1 101 ? 7.193 2.885 -7.092 1.00 91.31 101 TRP A O 1
ATOM 801 N N . LEU A 1 102 ? 7.063 1.059 -5.778 1.00 94.38 102 LEU A N 1
ATOM 802 C CA . LEU A 1 102 ? 5.928 1.481 -4.979 1.00 94.38 102 LEU A CA 1
ATOM 803 C C . LEU A 1 102 ? 6.398 1.659 -3.538 1.00 94.38 102 LEU A C 1
ATOM 805 O O . LEU A 1 102 ? 7.009 0.758 -2.971 1.00 94.38 102 LEU A O 1
ATOM 809 N N . SER A 1 103 ? 6.102 2.805 -2.937 1.00 96.25 103 SER A N 1
ATOM 810 C CA . SER A 1 103 ? 6.375 3.067 -1.522 1.00 96.25 103 SER A CA 1
ATOM 811 C C . SER A 1 103 ? 5.225 3.810 -0.858 1.00 96.25 103 SER A C 1
ATOM 813 O O . SER A 1 103 ? 4.351 4.363 -1.525 1.00 96.25 103 SER A O 1
ATOM 815 N N . LEU A 1 104 ? 5.211 3.818 0.473 1.00 97.88 104 LEU A N 1
ATOM 816 C CA . LEU A 1 104 ? 4.238 4.581 1.246 1.00 97.88 104 LEU A CA 1
ATOM 817 C C . LEU A 1 104 ? 4.664 6.050 1.357 1.00 97.88 104 LEU A C 1
ATOM 819 O O . LEU A 1 104 ? 5.841 6.369 1.521 1.00 97.88 104 LEU A O 1
ATOM 823 N N . THR A 1 105 ? 3.691 6.956 1.303 1.00 97.69 105 THR A N 1
ATOM 824 C CA . THR A 1 105 ? 3.874 8.351 1.725 1.00 97.69 105 THR A CA 1
ATOM 825 C C . THR A 1 105 ? 3.927 8.437 3.253 1.00 97.69 105 THR A C 1
ATOM 827 O O . THR A 1 105 ? 3.601 7.479 3.956 1.00 97.69 105 THR A O 1
ATOM 830 N N . SER A 1 106 ? 4.234 9.613 3.812 1.00 96.94 106 SER A N 1
ATOM 831 C CA . SER A 1 106 ? 4.094 9.857 5.259 1.00 96.94 106 SER A CA 1
ATOM 832 C C . SER A 1 106 ? 2.672 9.579 5.769 1.00 96.94 106 SER A C 1
ATOM 834 O O . SER A 1 106 ? 2.483 9.091 6.887 1.00 96.94 106 SER A O 1
ATOM 836 N N . TYR A 1 107 ? 1.663 9.847 4.935 1.00 96.94 107 TYR A N 1
ATOM 837 C CA . TYR A 1 107 ? 0.274 9.522 5.238 1.00 96.94 107 TYR A CA 1
ATOM 838 C C . TYR A 1 107 ? 0.022 8.008 5.192 1.00 96.94 107 TYR A C 1
ATOM 840 O O . TYR A 1 107 ? -0.502 7.456 6.158 1.00 96.94 107 TYR A O 1
ATOM 848 N N . GLY A 1 108 ? 0.498 7.308 4.156 1.00 97.25 108 GLY A N 1
ATOM 849 C CA . GLY A 1 108 ? 0.436 5.843 4.086 1.00 97.25 108 GLY A CA 1
ATOM 850 C C . GLY A 1 108 ? 1.131 5.156 5.268 1.00 97.25 108 GLY A C 1
ATOM 851 O O . GLY A 1 108 ? 0.583 4.225 5.852 1.00 97.25 108 GLY A O 1
ATOM 852 N N . MET A 1 109 ? 2.275 5.683 5.713 1.00 97.50 109 MET A N 1
ATOM 853 C CA . MET A 1 109 ? 2.973 5.212 6.916 1.00 97.50 109 MET A CA 1
ATOM 854 C C . MET A 1 109 ? 2.171 5.441 8.201 1.00 97.50 109 MET A C 1
ATOM 856 O O . MET A 1 109 ? 2.277 4.661 9.147 1.00 97.50 109 MET A O 1
ATOM 860 N N . THR A 1 110 ? 1.366 6.502 8.259 1.00 96.75 110 THR A N 1
ATOM 861 C CA . THR A 1 110 ? 0.482 6.769 9.402 1.00 96.75 110 THR A CA 1
ATOM 862 C C . THR A 1 110 ? -0.640 5.737 9.459 1.00 96.75 110 THR A C 1
ATOM 864 O O . THR A 1 110 ? -0.901 5.179 10.523 1.00 96.75 110 THR A O 1
ATOM 867 N N . ILE A 1 111 ? -1.239 5.420 8.308 1.00 96.25 111 ILE A N 1
ATOM 868 C CA . ILE A 1 111 ? -2.241 4.355 8.195 1.00 96.25 111 ILE A CA 1
ATOM 869 C C . ILE A 1 111 ? -1.635 3.002 8.580 1.00 96.25 111 ILE A C 1
ATOM 871 O O . ILE A 1 111 ? -2.235 2.278 9.368 1.00 96.25 111 ILE A O 1
ATOM 875 N N . LEU A 1 112 ? -0.432 2.681 8.091 1.00 96.25 112 LEU A N 1
ATOM 876 C CA . LEU A 1 112 ? 0.272 1.440 8.424 1.00 96.25 112 LEU A CA 1
ATOM 877 C C . LEU A 1 112 ? 0.514 1.292 9.933 1.00 96.25 112 LEU A C 1
ATOM 879 O O . LEU A 1 112 ? 0.337 0.211 10.485 1.00 96.25 112 LEU A O 1
ATOM 883 N N . LYS A 1 113 ? 0.898 2.373 10.622 1.00 95.75 113 LYS A N 1
ATOM 884 C CA . LYS A 1 113 ? 1.091 2.347 12.081 1.00 95.75 113 LYS A CA 1
ATOM 885 C C . LYS A 1 113 ? -0.208 2.045 12.823 1.00 95.75 113 LYS A C 1
ATOM 887 O O . LYS A 1 113 ? -0.187 1.305 13.802 1.00 95.75 113 LYS A O 1
ATOM 892 N N . ASP A 1 114 ? -1.322 2.619 12.385 1.00 95.00 114 ASP A N 1
ATOM 893 C CA . ASP A 1 114 ? -2.621 2.370 13.012 1.00 95.00 114 ASP A CA 1
ATOM 894 C C . ASP A 1 114 ? -3.171 0.980 12.658 1.00 95.00 114 ASP A C 1
ATOM 896 O O . ASP A 1 114 ? -3.746 0.320 13.525 1.00 95.00 114 ASP A O 1
ATOM 900 N N . PHE A 1 115 ? -2.917 0.496 11.438 1.00 94.62 115 PHE A N 1
ATOM 901 C CA . PHE A 1 115 ? -3.150 -0.892 11.035 1.00 94.62 115 PHE A CA 1
ATOM 902 C C . PHE A 1 115 ? -2.386 -1.855 11.945 1.00 94.62 115 PHE A C 1
ATOM 904 O O . PHE A 1 115 ? -2.993 -2.744 12.535 1.00 94.62 115 PHE A O 1
ATOM 911 N N . ASP A 1 116 ? -1.087 -1.625 12.146 1.00 93.62 116 ASP A N 1
ATOM 912 C CA . ASP A 1 116 ? -0.24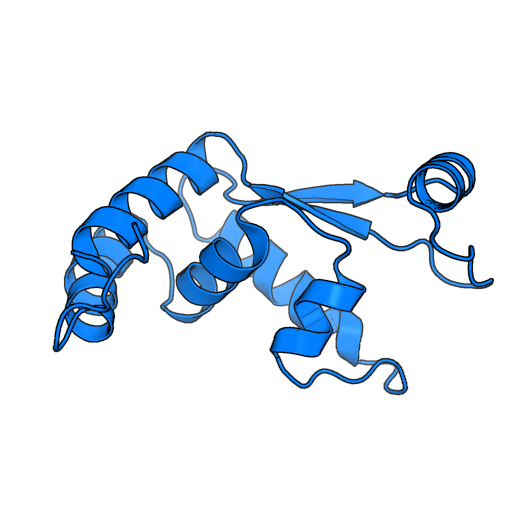1 -2.489 12.968 1.00 93.62 116 ASP A CA 1
ATOM 913 C C . ASP A 1 116 ? -0.739 -2.601 14.411 1.00 93.62 116 ASP A C 1
ATOM 915 O O . ASP A 1 116 ? -0.790 -3.700 14.957 1.00 93.62 116 ASP A O 1
ATOM 919 N N . LYS A 1 117 ? -1.144 -1.479 15.019 1.00 92.62 117 LYS A N 1
ATOM 920 C CA . LYS A 1 117 ? -1.672 -1.455 16.394 1.00 92.62 117 LYS A CA 1
ATOM 921 C C . LYS A 1 117 ? -2.923 -2.315 16.563 1.00 92.62 117 LYS A C 1
ATOM 923 O O . LYS A 1 117 ? -3.156 -2.845 17.650 1.00 92.62 117 LYS A O 1
ATOM 928 N N . LEU A 1 118 ? -3.760 -2.403 15.530 1.00 91.06 118 LEU A N 1
ATOM 929 C CA . LEU A 1 118 ? -5.012 -3.159 15.576 1.00 91.06 118 LEU A CA 1
ATOM 930 C C . LEU A 1 118 ? -4.845 -4.610 15.126 1.00 91.06 118 LEU A C 1
ATOM 932 O O . LEU A 1 118 ? -5.545 -5.477 15.642 1.00 91.06 118 LEU A O 1
ATOM 936 N N . MET A 1 119 ? -3.933 -4.876 14.192 1.00 91.25 119 MET A N 1
ATOM 937 C CA . MET A 1 119 ? -3.685 -6.218 13.663 1.00 91.25 119 MET A CA 1
ATOM 938 C C . MET A 1 119 ? -2.813 -7.072 14.565 1.00 91.25 119 MET A C 1
ATOM 940 O O . MET A 1 119 ? -3.008 -8.285 14.611 1.00 91.25 119 MET A O 1
ATOM 944 N N . TYR A 1 120 ? -1.852 -6.455 15.250 1.00 89.00 120 TYR A N 1
ATOM 945 C CA . TYR A 1 120 ? -0.798 -7.176 15.947 1.00 89.00 120 TYR A CA 1
ATOM 946 C C . TYR A 1 120 ? -0.758 -6.847 17.438 1.00 89.00 120 TYR A C 1
ATOM 948 O O . TYR A 1 120 ? -1.091 -5.728 17.845 1.00 89.00 120 TYR A O 1
ATOM 956 N N . GLU A 1 121 ? -0.371 -7.840 18.236 1.00 79.75 121 GLU A N 1
ATOM 957 C CA . GLU A 1 121 ? 0.022 -7.710 19.649 1.00 79.75 121 GLU A CA 1
ATOM 958 C C . GLU A 1 121 ? 1.472 -7.239 19.788 1.00 79.75 121 GLU A C 1
ATOM 960 O O . GLU A 1 121 ? 2.344 -7.717 19.017 1.00 79.75 121 GLU A O 1
#

Secondary structure (DSSP, 8-state):
-PPPBPTTHHHHHHHHHHHHHT--HHHHHHHHHTTT-EEHHHHHHTTT--TT-TTHHHHHHHHHHHHHHHSSS--EEEEEPPHHHHHHTT----SSS--EEEEE-HHHHHHHHHHHHHHB-

Radius of gyration: 15.39 Å; chains: 1; bounding box: 37×27×42 Å

pLDDT: mean 85.98, std 11.01, range [47.53, 97.88]